Protein AF-A0A355DP58-F1 (afdb_monomer)

Foldseek 3Di:
DDDDPDDPDPPPDFAKDKDFAQDPVVLVVCCVVQVWAFDDWDQDPDPRRRIITITGHDGDDDDPPPPPPPD

Nearest PDB structures (foldseek):
  4hnw-assembly1_B  TM=4.303E-01  e=6.184E-01  Saccharomyces cerevisiae S288C
  4hnx-assembly1_B  TM=5.498E-01  e=2.250E+00  Saccharomyces cerevisiae S288C
  6rxt-assembly1_CR  TM=4.758E-01  e=1.106E+00  Thermochaetoides thermophila
  4xnh-assembly1_B  TM=4.554E-01  e=1.738E+00  Saccharomyces cerevisiae
  6zqc-assembly1_JA  TM=4.627E-01  e=2.109E+00  Saccharomyces cerevisiae S288C

Solvent-accessible surface area (backbone atoms only — not comparable to full-atom values): 4714 Å² total; per-residue (Å²): 134,88,80,77,83,77,75,82,75,89,80,79,68,78,62,60,31,79,47,71,31,71,48,74,68,55,45,56,52,46,21,70,73,70,70,49,50,75,74,48,78,45,79,68,80,40,92,74,39,30,27,34,29,34,26,58,36,85,81,81,79,83,77,82,78,85,77,74,84,82,132

Sequence (71 aa):
MNQIPGTPSAHNQPITSNHAVTEKWRCQAMEEKYGWTLIEIKPNGSKYLPYDCIFEGETYFPNYMENSDDD

pLDDT: mean 82.69, std 19.0, range [41.44, 97.81]

Radius of gyration: 18.09 Å; Cα contacts (8 Å, |Δi|>4): 87; chains: 1; bounding box: 30×40×69 Å

Mean predicted aligned error: 10.27 Å

Structure (mmCIF, N/CA/C/O backbone):
data_AF-A0A355DP58-F1
#
_entry.id   AF-A0A355DP58-F1
#
loop_
_atom_site.group_PDB
_atom_site.id
_atom_site.type_symbol
_atom_site.label_atom_id
_atom_site.label_alt_id
_atom_site.label_comp_id
_atom_site.label_asym_id
_atom_site.label_entity_id
_atom_site.label_seq_id
_atom_site.pdbx_PDB_ins_code
_atom_site.Cartn_x
_atom_site.Cartn_y
_atom_site.Cartn_z
_atom_site.occupancy
_atom_site.B_iso_or_equiv
_atom_site.auth_seq_id
_atom_site.auth_comp_id
_atom_site.auth_asym_id
_atom_site.auth_atom_id
_atom_site.pdbx_PDB_model_num
ATOM 1 N N . MET A 1 1 ? 9.063 32.870 31.707 1.00 42.44 1 MET A N 1
ATOM 2 C CA . MET A 1 1 ? 8.333 32.777 30.426 1.00 42.44 1 MET A CA 1
ATOM 3 C C . MET A 1 1 ? 8.522 31.368 29.885 1.00 42.44 1 MET A C 1
ATOM 5 O O . MET A 1 1 ? 9.664 30.946 29.743 1.00 42.44 1 MET A O 1
ATOM 9 N N . ASN A 1 2 ? 7.436 30.618 29.700 1.00 41.44 2 ASN A N 1
ATOM 10 C CA . ASN A 1 2 ? 7.483 29.198 29.347 1.00 41.44 2 ASN A CA 1
ATOM 11 C C . ASN A 1 2 ? 7.885 29.031 27.878 1.00 41.44 2 ASN A C 1
ATOM 13 O O . ASN A 1 2 ? 7.205 29.534 26.987 1.00 41.44 2 ASN A O 1
ATOM 17 N N . GLN A 1 3 ? 8.987 28.324 27.646 1.00 41.53 3 GLN A N 1
ATOM 18 C CA . GLN A 1 3 ? 9.389 27.876 26.318 1.00 41.53 3 GLN A CA 1
ATOM 19 C C . GLN A 1 3 ? 8.433 26.762 25.880 1.00 41.53 3 GLN A C 1
ATOM 21 O O . GLN A 1 3 ? 8.262 25.768 26.584 1.00 41.53 3 GLN A O 1
ATOM 26 N N . ILE A 1 4 ? 7.780 26.960 24.739 1.00 57.62 4 ILE A N 1
ATOM 27 C CA . ILE A 1 4 ? 6.968 25.947 24.063 1.00 57.62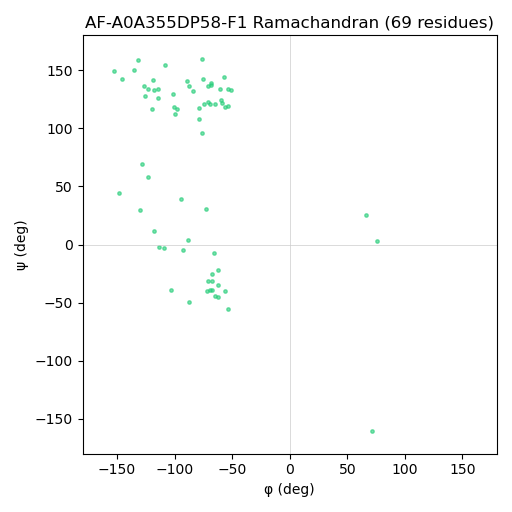 4 ILE A CA 1
ATOM 28 C C . ILE A 1 4 ? 7.951 24.888 23.535 1.00 57.62 4 ILE A C 1
ATOM 30 O O . ILE A 1 4 ? 8.854 25.263 22.782 1.00 57.62 4 ILE A O 1
ATOM 34 N N . PRO A 1 5 ? 7.853 23.600 23.917 1.00 49.94 5 PRO A N 1
ATOM 35 C CA . PRO A 1 5 ? 8.721 22.576 23.351 1.00 49.94 5 PRO A CA 1
ATOM 36 C C . PRO A 1 5 ? 8.408 22.434 21.860 1.00 49.94 5 PRO A C 1
ATOM 38 O O . PRO A 1 5 ? 7.266 22.190 21.470 1.00 49.94 5 PRO A O 1
ATOM 41 N N . GLY A 1 6 ? 9.435 22.665 21.043 1.00 47.28 6 GLY A N 1
ATOM 42 C CA . GLY A 1 6 ? 9.358 22.669 19.591 1.00 47.28 6 GLY A CA 1
ATOM 43 C C . GLY A 1 6 ? 8.744 21.388 19.041 1.00 47.28 6 GLY A C 1
ATOM 44 O O . GLY A 1 6 ? 9.101 20.276 19.427 1.00 47.28 6 GLY A O 1
ATOM 45 N N . THR A 1 7 ? 7.824 21.570 18.104 1.00 56.81 7 THR A N 1
ATOM 46 C CA . THR A 1 7 ? 7.373 20.536 17.177 1.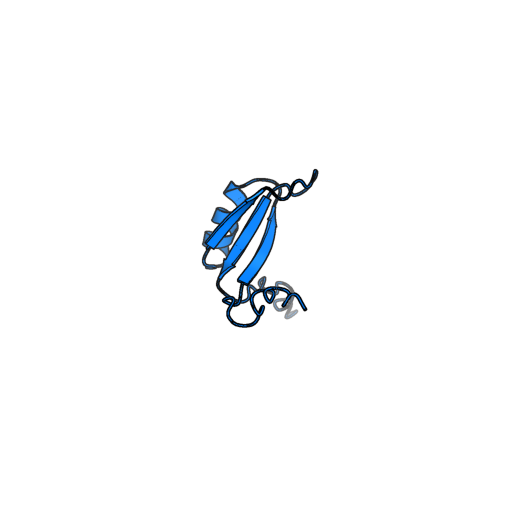00 56.81 7 THR A CA 1
ATOM 47 C C . THR A 1 7 ? 8.589 19.880 16.513 1.00 56.81 7 THR A C 1
ATOM 49 O O . THR A 1 7 ? 9.470 20.614 16.052 1.00 56.81 7 THR A O 1
ATOM 52 N N . PRO A 1 8 ? 8.675 18.540 16.434 1.00 51.97 8 PRO A N 1
ATOM 53 C CA . PRO A 1 8 ? 9.754 17.893 15.703 1.00 51.97 8 PRO A CA 1
ATOM 54 C C . PRO A 1 8 ? 9.721 18.361 14.244 1.00 51.97 8 PRO A C 1
ATOM 56 O O . PRO A 1 8 ? 8.707 18.258 13.557 1.00 51.97 8 PRO A O 1
ATOM 59 N N . SER A 1 9 ? 10.840 18.943 13.816 1.00 50.50 9 SER A N 1
ATOM 60 C CA . SER A 1 9 ? 11.083 19.447 12.468 1.00 50.50 9 SER A CA 1
ATOM 61 C C . SER A 1 9 ? 10.801 18.357 11.428 1.00 50.50 9 SER A C 1
ATOM 63 O O . SER A 1 9 ? 11.434 17.301 11.436 1.00 50.50 9 SER A O 1
ATOM 65 N N . ALA A 1 10 ? 9.850 18.612 10.530 1.00 54.03 10 ALA A N 1
ATOM 66 C CA . ALA A 1 10 ? 9.348 17.691 9.508 1.00 54.03 10 ALA A CA 1
ATOM 67 C C . ALA A 1 10 ? 10.330 17.432 8.336 1.00 54.03 10 ALA A C 1
ATOM 69 O O . ALA A 1 10 ? 9.900 17.195 7.213 1.00 54.03 10 ALA A O 1
ATOM 70 N N . HIS A 1 11 ? 11.646 17.485 8.568 1.00 53.19 11 HIS A N 1
ATOM 71 C CA . HIS A 1 11 ? 12.665 17.496 7.506 1.00 53.19 11 HIS A CA 1
ATOM 72 C C . HIS A 1 11 ? 13.641 16.309 7.508 1.00 53.19 11 HIS A C 1
ATOM 74 O O . HIS A 1 11 ? 14.617 16.333 6.769 1.00 53.19 11 HIS A O 1
ATOM 80 N N . ASN A 1 12 ? 13.380 15.254 8.284 1.00 58.25 12 ASN A N 1
ATOM 81 C CA . ASN A 1 12 ? 14.148 14.000 8.205 1.00 58.25 12 ASN A CA 1
ATOM 82 C C . ASN A 1 12 ? 13.243 12.764 8.080 1.00 58.25 12 ASN A C 1
ATOM 84 O O . ASN A 1 12 ? 13.562 11.696 8.596 1.00 58.25 12 ASN A O 1
ATOM 88 N N . GLN A 1 13 ? 12.067 12.929 7.471 1.00 65.62 13 GLN A N 1
ATOM 89 C CA . GLN A 1 13 ? 11.212 11.794 7.136 1.00 65.62 13 GLN A CA 1
ATOM 90 C C . GLN A 1 13 ? 11.687 11.213 5.797 1.00 65.62 13 GLN A C 1
ATOM 92 O O . GLN A 1 13 ? 11.919 11.994 4.870 1.00 65.62 13 GLN A O 1
ATOM 97 N N . PRO A 1 14 ? 11.859 9.883 5.681 1.00 75.62 14 PRO A N 1
ATOM 98 C CA . PRO A 1 14 ? 12.124 9.264 4.390 1.00 75.62 14 PRO A CA 1
ATOM 99 C C . PRO A 1 14 ? 10.995 9.621 3.417 1.00 75.62 14 PRO A C 1
ATOM 101 O O . PRO A 1 14 ? 9.833 9.745 3.817 1.00 75.62 14 PRO A O 1
ATOM 104 N N . ILE A 1 15 ? 11.341 9.816 2.144 1.00 90.12 15 ILE A N 1
ATOM 105 C CA . ILE A 1 15 ? 10.344 10.018 1.090 1.00 90.12 15 ILE A CA 1
ATOM 106 C C . ILE A 1 15 ? 9.467 8.768 1.077 1.00 90.12 15 ILE A C 1
ATOM 108 O O . ILE A 1 15 ? 9.983 7.654 1.006 1.00 90.12 15 ILE A O 1
ATOM 112 N N . THR A 1 16 ? 8.160 8.956 1.214 1.00 94.06 16 THR A N 1
ATOM 113 C CA . THR A 1 16 ? 7.182 7.869 1.206 1.00 94.06 16 THR A CA 1
ATOM 114 C C . THR A 1 16 ? 5.998 8.249 0.341 1.00 94.06 16 THR A C 1
ATOM 116 O O . THR A 1 16 ? 5.633 9.423 0.237 1.00 94.06 16 THR A O 1
ATOM 119 N N . SER A 1 17 ? 5.381 7.236 -0.253 1.00 95.31 17 SER A N 1
ATOM 120 C CA . SER A 1 17 ? 4.183 7.375 -1.070 1.00 95.31 17 SER A CA 1
ATOM 121 C C . SER A 1 17 ? 3.010 6.667 -0.403 1.00 95.31 17 SER A C 1
ATOM 123 O O . SER A 1 17 ? 3.153 5.541 0.070 1.00 95.31 17 SER A O 1
ATOM 125 N N . ASN A 1 18 ? 1.848 7.319 -0.341 1.00 95.25 18 ASN A N 1
ATOM 126 C CA 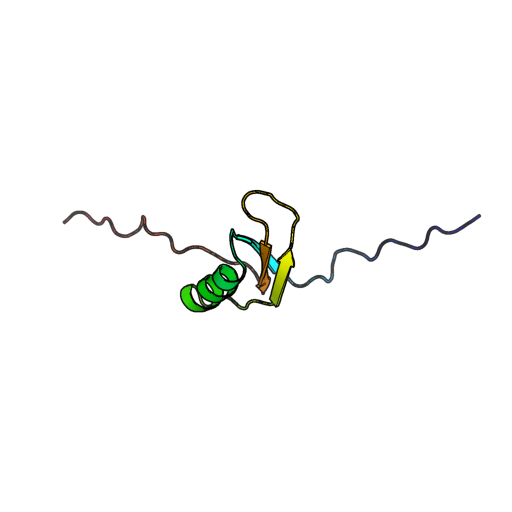. ASN A 1 18 ? 0.652 6.788 0.313 1.00 95.25 18 ASN A CA 1
ATOM 127 C C . ASN A 1 18 ? -0.461 6.537 -0.713 1.00 95.25 18 ASN A C 1
ATOM 129 O O . ASN A 1 18 ? -0.868 7.460 -1.420 1.00 95.25 18 ASN A O 1
ATOM 133 N N . HIS A 1 19 ? -0.989 5.311 -0.739 1.00 95.62 19 HIS 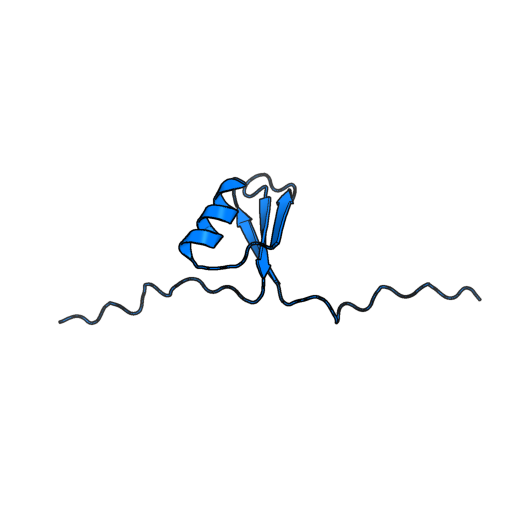A N 1
ATOM 134 C CA . HIS A 1 19 ? -2.121 4.911 -1.580 1.00 95.62 19 HIS A CA 1
ATOM 135 C C . HIS A 1 19 ? -3.240 4.291 -0.752 1.00 95.62 19 HIS A C 1
ATOM 137 O O . HIS A 1 19 ? -3.018 3.320 -0.033 1.00 95.62 19 HIS A O 1
ATOM 143 N N . ALA A 1 20 ? -4.465 4.791 -0.907 1.00 96.88 20 ALA A N 1
ATOM 144 C CA . ALA A 1 20 ? -5.623 4.256 -0.201 1.00 96.88 20 ALA A CA 1
ATOM 145 C C . ALA A 1 20 ? -6.284 3.092 -0.969 1.00 96.88 20 ALA A C 1
ATOM 147 O O . ALA A 1 20 ? -6.504 3.171 -2.179 1.00 96.88 20 ALA A O 1
ATOM 148 N N . VAL A 1 21 ? -6.651 2.020 -0.264 1.00 96.75 21 VAL A N 1
ATOM 149 C CA . VAL A 1 21 ? -7.258 0.799 -0.818 1.00 96.75 21 VAL A CA 1
ATOM 150 C C . VAL A 1 21 ? -8.494 0.351 -0.041 1.00 96.75 21 VAL A C 1
ATOM 152 O O . VAL A 1 21 ? -8.688 0.675 1.132 1.00 96.75 21 VAL A O 1
ATOM 155 N N . THR A 1 22 ? -9.334 -0.449 -0.702 1.00 97.44 22 THR A N 1
ATOM 156 C CA . THR A 1 22 ? -10.544 -1.027 -0.100 1.00 97.44 22 THR A CA 1
ATOM 157 C C . THR A 1 22 ? -10.231 -2.110 0.937 1.00 97.44 22 THR A C 1
ATOM 159 O O . THR A 1 22 ? -10.979 -2.291 1.893 1.00 97.44 22 THR A O 1
ATOM 162 N N . GLU A 1 23 ? -9.136 -2.853 0.751 1.00 96.44 23 GLU A N 1
ATOM 163 C CA . GLU A 1 23 ? -8.792 -4.056 1.517 1.00 96.44 23 GLU A CA 1
ATOM 164 C C . GLU A 1 23 ? -7.275 -4.166 1.702 1.00 96.44 23 GLU A C 1
ATOM 166 O O . GLU A 1 23 ? -6.519 -3.898 0.770 1.00 96.44 23 GLU A O 1
ATOM 171 N N . LYS A 1 24 ? -6.821 -4.631 2.874 1.00 95.31 24 LYS A N 1
ATOM 172 C CA . LYS A 1 24 ? -5.389 -4.691 3.228 1.00 95.31 24 LYS A CA 1
ATOM 173 C C . LYS A 1 24 ? -4.526 -5.480 2.239 1.00 95.31 24 LYS A C 1
ATOM 175 O O . LYS A 1 24 ? -3.415 -5.061 1.937 1.00 95.31 24 LYS A O 1
ATOM 180 N N . TRP A 1 25 ? -5.026 -6.604 1.722 1.00 96.69 25 TRP A N 1
ATOM 181 C CA . TRP A 1 25 ? -4.261 -7.468 0.810 1.00 96.69 25 TRP A CA 1
ATOM 182 C C . TRP A 1 25 ? -3.880 -6.757 -0.499 1.00 96.69 25 TRP A C 1
ATOM 184 O O . TRP A 1 25 ? -2.901 -7.121 -1.143 1.00 96.69 25 TRP A O 1
ATOM 194 N N . ARG A 1 26 ? -4.599 -5.691 -0.874 1.00 96.94 26 ARG A N 1
ATOM 195 C CA . ARG A 1 26 ? -4.298 -4.908 -2.078 1.00 96.94 26 ARG A CA 1
ATOM 196 C C . ARG A 1 26 ? -2.983 -4.144 -1.968 1.00 96.94 26 ARG A C 1
ATOM 198 O O . ARG A 1 26 ? -2.366 -3.905 -2.997 1.00 96.94 26 ARG A O 1
ATOM 205 N N . CYS A 1 27 ? -2.529 -3.811 -0.758 1.00 96.88 27 CYS A N 1
ATOM 206 C CA . CYS A 1 27 ? -1.205 -3.221 -0.564 1.00 96.88 27 CYS A CA 1
ATOM 207 C C . CYS A 1 27 ? -0.098 -4.185 -1.016 1.00 96.88 27 CYS A C 1
ATOM 209 O O . CYS A 1 27 ? 0.786 -3.782 -1.762 1.00 96.88 27 CYS A O 1
ATOM 211 N N . GLN A 1 28 ? -0.205 -5.464 -0.640 1.00 97.12 28 GLN A N 1
ATOM 212 C CA . GLN A 1 28 ? 0.737 -6.517 -1.046 1.00 97.12 28 GLN A CA 1
ATOM 213 C C . GLN A 1 28 ? 0.642 -6.799 -2.549 1.00 97.12 28 GLN A C 1
ATOM 215 O O . GLN A 1 28 ? 1.652 -6.946 -3.222 1.00 97.12 28 GLN A O 1
ATOM 220 N N . ALA A 1 29 ? -0.570 -6.788 -3.112 1.00 97.06 29 ALA A N 1
ATOM 221 C CA . ALA A 1 29 ? -0.737 -6.938 -4.556 1.00 97.06 29 ALA A CA 1
ATOM 222 C C . ALA A 1 29 ? -0.081 -5.790 -5.349 1.00 97.06 29 ALA A C 1
ATOM 224 O O . ALA A 1 29 ? 0.429 -6.022 -6.439 1.00 97.06 29 ALA A O 1
ATOM 225 N N . MET A 1 30 ? -0.094 -4.554 -4.832 1.00 95.19 30 MET A N 1
ATOM 226 C CA . MET A 1 30 ? 0.615 -3.425 -5.453 1.00 95.19 30 MET A CA 1
ATOM 227 C C . MET A 1 30 ? 2.133 -3.542 -5.302 1.00 95.19 30 MET A C 1
ATOM 229 O O . MET A 1 30 ? 2.843 -3.258 -6.263 1.00 95.19 30 MET A O 1
ATOM 233 N N . GLU A 1 31 ? 2.605 -3.990 -4.137 1.00 96.06 31 GLU A N 1
ATOM 234 C CA . GLU A 1 31 ? 4.014 -4.308 -3.880 1.00 96.06 31 GLU A CA 1
ATOM 235 C C . GLU A 1 31 ? 4.551 -5.290 -4.931 1.00 96.06 31 GLU A C 1
ATOM 237 O O . GLU A 1 31 ? 5.475 -4.968 -5.672 1.00 96.06 31 GLU A O 1
ATOM 242 N N . GLU A 1 32 ? 3.891 -6.442 -5.078 1.00 96.12 32 GLU A N 1
ATOM 243 C CA . GLU A 1 32 ? 4.278 -7.488 -6.029 1.00 96.12 32 GLU A CA 1
ATOM 244 C C . GLU A 1 32 ? 4.155 -7.018 -7.484 1.00 96.12 32 GLU A C 1
ATOM 246 O O . GLU A 1 32 ? 5.049 -7.242 -8.298 1.00 96.12 32 GLU A O 1
ATOM 251 N N . LYS A 1 33 ? 3.054 -6.336 -7.822 1.00 94.69 33 LYS A N 1
ATOM 252 C CA . LYS A 1 33 ? 2.762 -5.938 -9.204 1.00 94.69 33 LYS A CA 1
ATOM 253 C C . LYS A 1 33 ? 3.704 -4.857 -9.727 1.00 94.69 33 LYS A C 1
ATOM 255 O O . LYS A 1 33 ? 4.03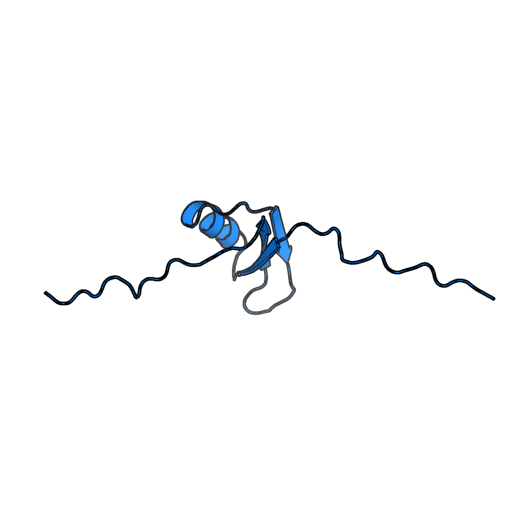9 -4.878 -10.910 1.00 94.69 33 LYS A O 1
ATOM 260 N N . TYR A 1 34 ? 4.057 -3.884 -8.892 1.00 93.88 34 TYR A N 1
ATOM 261 C CA . TYR A 1 34 ? 4.837 -2.717 -9.310 1.00 93.88 34 TYR A CA 1
ATOM 262 C C . TYR A 1 34 ? 6.273 -2.722 -8.775 1.00 93.88 34 TYR A C 1
ATOM 264 O O . TYR A 1 34 ? 7.041 -1.824 -9.115 1.00 93.88 34 TYR A O 1
ATOM 272 N N . GLY A 1 35 ? 6.646 -3.716 -7.963 1.00 94.56 35 GLY A N 1
ATOM 273 C CA . GLY A 1 35 ? 7.972 -3.803 -7.350 1.00 94.56 35 GLY A CA 1
ATOM 274 C C . GLY A 1 35 ? 8.246 -2.682 -6.347 1.00 94.56 35 GLY A C 1
ATOM 275 O O . GLY A 1 35 ? 9.397 -2.295 -6.162 1.00 94.56 35 GLY A O 1
ATOM 276 N N . TRP A 1 36 ? 7.199 -2.110 -5.750 1.00 95.50 36 TRP A N 1
ATOM 277 C CA . TRP A 1 36 ? 7.344 -1.114 -4.686 1.00 95.50 36 TRP A CA 1
ATOM 278 C C . TRP A 1 36 ? 7.717 -1.805 -3.375 1.00 95.50 36 TRP A C 1
ATOM 280 O O . TRP A 1 36 ? 7.450 -2.988 -3.224 1.00 95.50 36 TRP A O 1
ATOM 290 N N . THR A 1 37 ? 8.292 -1.079 -2.415 1.00 96.38 37 THR A N 1
ATOM 291 C CA . THR A 1 37 ? 8.587 -1.615 -1.074 1.00 96.38 37 THR A CA 1
ATOM 292 C C . THR A 1 37 ? 7.497 -1.172 -0.107 1.00 96.38 37 THR A C 1
ATOM 294 O O . THR A 1 37 ? 7.388 0.025 0.175 1.00 96.38 37 THR A O 1
ATOM 297 N N . LEU A 1 38 ? 6.673 -2.095 0.399 1.00 96.69 38 LEU A N 1
ATOM 298 C CA . LEU A 1 38 ? 5.615 -1.765 1.356 1.00 96.69 38 LEU A CA 1
ATOM 299 C C . LEU A 1 38 ? 6.202 -1.600 2.765 1.00 96.69 38 LEU A C 1
ATOM 301 O O . LEU A 1 38 ? 6.718 -2.545 3.354 1.00 96.69 38 LEU A O 1
ATOM 305 N N . ILE A 1 39 ? 6.080 -0.401 3.332 1.00 96.81 39 ILE A N 1
ATOM 306 C CA . ILE A 1 39 ? 6.563 -0.082 4.683 1.00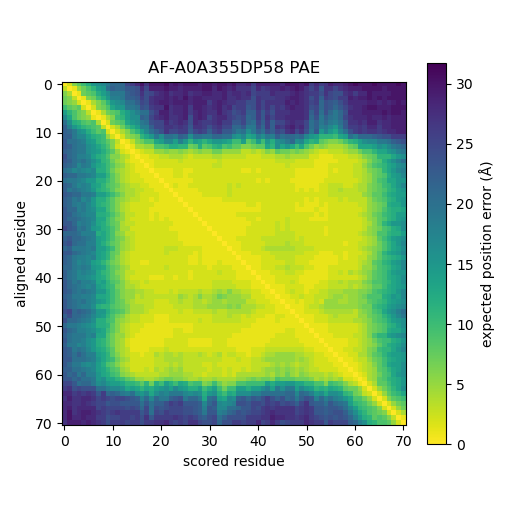 96.81 39 ILE A CA 1
ATOM 307 C C . ILE A 1 39 ? 5.490 -0.400 5.726 1.00 96.81 39 ILE A C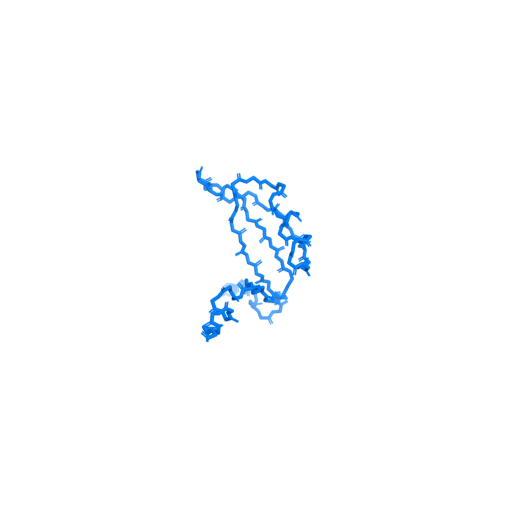 1
ATOM 309 O O . ILE A 1 39 ? 5.766 -1.035 6.742 1.00 96.81 39 ILE A O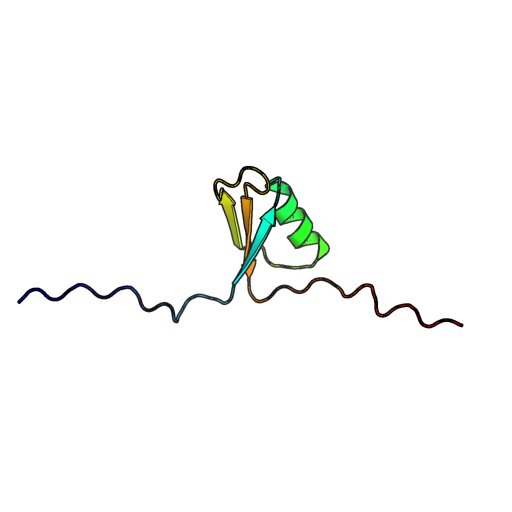 1
ATOM 313 N N . GLU A 1 40 ? 4.259 0.068 5.502 1.00 95.81 40 GLU A N 1
ATOM 314 C CA . GLU A 1 40 ? 3.194 -0.010 6.504 1.00 95.81 40 GLU A CA 1
ATOM 315 C C . GLU A 1 40 ? 1.802 -0.051 5.860 1.00 95.81 40 GLU A C 1
ATOM 317 O O . GLU A 1 40 ? 1.560 0.548 4.811 1.00 95.81 40 GLU A O 1
ATOM 322 N N . ILE A 1 41 ? 0.862 -0.728 6.528 1.00 97.25 41 ILE A N 1
ATOM 323 C CA . ILE A 1 41 ? -0.571 -0.660 6.226 1.00 97.25 41 ILE A CA 1
ATOM 324 C C . ILE A 1 41 ? -1.304 -0.129 7.457 1.00 97.25 41 ILE A C 1
ATOM 326 O O . ILE A 1 41 ? -1.363 -0.817 8.482 1.00 97.25 41 ILE A O 1
ATOM 330 N N . LYS A 1 42 ? -1.943 1.038 7.343 1.00 96.06 42 LYS A N 1
ATOM 331 C CA . LYS A 1 42 ? -2.709 1.640 8.446 1.00 96.06 42 LYS A CA 1
ATOM 332 C C . LYS A 1 42 ? -4.188 1.809 8.092 1.00 96.06 42 LYS A C 1
ATOM 334 O O . LYS A 1 42 ? -4.511 2.145 6.954 1.00 96.06 42 LYS A O 1
ATOM 339 N N . PRO A 1 43 ? -5.123 1.590 9.032 1.00 96.31 43 PRO A N 1
ATOM 340 C CA . PRO A 1 43 ? -6.505 2.006 8.835 1.00 96.31 43 PRO A CA 1
ATOM 341 C C . PRO A 1 43 ? -6.600 3.541 8.846 1.00 96.31 43 PRO A C 1
ATOM 343 O O . PRO A 1 43 ? -5.995 4.188 9.699 1.00 96.31 43 PRO A O 1
ATOM 346 N N . ASN A 1 44 ? -7.379 4.123 7.935 1.00 93.50 44 ASN A N 1
ATOM 347 C CA . ASN A 1 44 ? -7.534 5.581 7.796 1.00 93.50 44 ASN A CA 1
ATOM 348 C C . ASN A 1 44 ? -8.951 6.092 8.148 1.00 93.50 44 ASN A C 1
ATOM 350 O O . ASN A 1 44 ? -9.211 7.291 8.097 1.00 93.50 44 ASN A O 1
ATOM 354 N N . GLY A 1 45 ? -9.880 5.192 8.497 1.00 93.75 45 GLY A N 1
ATOM 355 C CA . GLY A 1 45 ? -11.260 5.535 8.871 1.00 93.75 45 GLY A CA 1
ATOM 356 C C . GLY A 1 45 ? -12.184 5.905 7.703 1.00 93.75 45 GLY A C 1
ATOM 357 O O . GLY A 1 45 ? -13.350 6.228 7.929 1.00 93.75 45 GLY A O 1
ATOM 358 N N . SER A 1 46 ? -11.708 5.839 6.458 1.00 94.94 46 SER A N 1
ATOM 359 C CA . SER A 1 46 ? -12.528 6.061 5.267 1.00 94.94 46 SER A CA 1
ATOM 360 C C . SER A 1 46 ? -13.551 4.943 5.081 1.00 94.94 46 SER A C 1
ATOM 362 O O . SER A 1 46 ? -13.245 3.761 5.213 1.00 94.94 46 SER A O 1
ATOM 364 N N . LYS A 1 47 ? -14.778 5.313 4.700 1.00 95.94 47 LYS A N 1
ATOM 365 C CA . LYS A 1 47 ? -15.841 4.352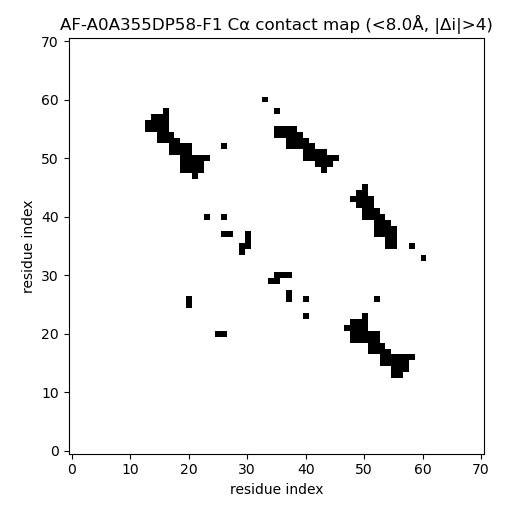 4.372 1.00 95.94 47 LYS A CA 1
ATOM 366 C C . LYS A 1 47 ? -15.545 3.556 3.095 1.00 95.94 47 LYS A C 1
ATOM 368 O O . LYS A 1 47 ? -16.002 2.426 2.970 1.00 95.94 47 LYS A O 1
ATOM 373 N N . TYR A 1 48 ? -14.841 4.163 2.140 1.00 95.44 48 TYR A N 1
ATOM 374 C CA . TYR A 1 48 ? -14.661 3.600 0.797 1.00 95.44 48 TYR A CA 1
ATOM 375 C C . TYR A 1 48 ? -13.280 2.978 0.602 1.00 95.44 48 TYR A C 1
ATOM 377 O O . TYR A 1 48 ? -13.173 1.920 -0.005 1.00 95.44 48 TYR A O 1
ATOM 385 N N . LEU A 1 49 ? -12.235 3.608 1.140 1.00 96.19 49 LEU A N 1
ATOM 386 C CA . LEU A 1 49 ? -10.852 3.140 1.044 1.00 96.19 49 LEU A CA 1
ATOM 387 C C . LEU A 1 49 ? -10.241 3.097 2.449 1.00 96.19 49 LEU A C 1
ATOM 389 O O . LEU A 1 49 ? -9.434 3.963 2.764 1.00 96.19 49 LEU A O 1
ATOM 393 N N . PRO A 1 50 ? -10.685 2.176 3.326 1.00 96.56 50 PRO A N 1
ATOM 394 C CA . PRO A 1 50 ? -10.386 2.191 4.759 1.00 96.56 50 PRO A CA 1
ATOM 395 C C . PRO A 1 50 ? -8.915 1.981 5.133 1.00 96.56 50 PRO A C 1
ATOM 397 O O . PRO A 1 50 ? -8.594 2.081 6.320 1.00 96.56 50 PRO A O 1
ATOM 400 N N . TYR A 1 51 ? -8.034 1.661 4.183 1.00 97.81 51 TYR A N 1
ATOM 401 C CA . TYR A 1 51 ? -6.628 1.365 4.447 1.00 97.81 51 TYR A CA 1
ATOM 402 C C . TYR A 1 51 ? -5.708 2.220 3.586 1.00 97.81 51 TYR A C 1
ATOM 404 O O . TYR A 1 51 ? -5.935 2.336 2.389 1.00 97.81 51 TYR A O 1
ATOM 412 N N . ASP A 1 52 ? -4.650 2.744 4.189 1.00 97.50 52 ASP A N 1
ATOM 413 C CA . ASP A 1 52 ? -3.534 3.404 3.518 1.00 97.50 52 ASP A CA 1
ATOM 414 C C . ASP A 1 52 ? -2.353 2.431 3.430 1.00 97.50 52 ASP A C 1
ATOM 416 O O . ASP A 1 52 ? -1.951 1.849 4.443 1.00 97.50 52 ASP A O 1
ATOM 420 N N . CYS A 1 53 ? -1.793 2.282 2.234 1.00 97.06 53 CYS A N 1
ATOM 421 C CA . CYS A 1 53 ? -0.554 1.571 1.949 1.00 97.06 53 CYS A CA 1
ATOM 422 C C . CYS A 1 53 ? 0.580 2.596 1.845 1.00 97.06 53 CYS A C 1
ATOM 424 O O . CYS A 1 53 ? 0.553 3.451 0.957 1.00 97.06 53 CYS A O 1
ATOM 426 N N . ILE A 1 54 ? 1.563 2.518 2.738 1.00 96.56 54 ILE A N 1
ATOM 427 C CA . ILE A 1 54 ? 2.724 3.410 2.755 1.00 96.56 54 ILE A CA 1
ATOM 428 C C . ILE A 1 54 ? 3.895 2.676 2.113 1.00 96.56 54 ILE A C 1
ATOM 430 O O . ILE A 1 54 ? 4.325 1.644 2.626 1.00 96.56 54 ILE A O 1
ATOM 434 N N . PHE A 1 55 ? 4.411 3.211 1.013 1.00 96.56 55 PHE A N 1
ATOM 435 C CA . PHE A 1 55 ? 5.551 2.669 0.282 1.00 96.56 55 PHE A CA 1
ATOM 436 C C . PHE A 1 55 ? 6.790 3.542 0.451 1.00 96.56 55 PHE A C 1
ATOM 438 O O . PHE A 1 55 ? 6.688 4.749 0.688 1.00 96.56 55 PHE A O 1
ATOM 445 N N . GLU A 1 56 ? 7.958 2.924 0.310 1.00 95.25 56 GLU A N 1
ATOM 446 C CA . GLU A 1 56 ? 9.238 3.626 0.270 1.00 95.25 56 GLU A CA 1
ATOM 447 C C . GLU A 1 56 ? 9.406 4.405 -1.039 1.00 95.25 56 GLU A C 1
ATOM 449 O O . GLU A 1 56 ? 9.132 3.890 -2.122 1.00 95.25 56 GLU A O 1
ATOM 454 N N . GLY A 1 57 ? 9.890 5.642 -0.936 1.00 93.69 57 GLY A N 1
ATOM 455 C CA . GLY A 1 57 ? 10.190 6.494 -2.080 1.00 93.69 57 GLY A CA 1
ATOM 456 C C . GLY A 1 57 ? 8.953 7.015 -2.813 1.00 93.69 57 GLY A C 1
ATOM 457 O O . GLY A 1 57 ? 7.846 7.075 -2.275 1.00 93.69 57 GLY A O 1
ATOM 458 N N . GLU A 1 58 ? 9.173 7.443 -4.055 1.00 92.94 58 GLU A N 1
ATOM 459 C CA . GLU A 1 58 ? 8.115 7.824 -4.989 1.00 92.94 58 GLU A CA 1
ATOM 460 C C . GLU A 1 58 ? 7.656 6.604 -5.796 1.00 92.94 58 GLU A C 1
ATOM 462 O O . GLU A 1 58 ? 8.459 5.776 -6.222 1.00 92.94 58 GLU A O 1
ATOM 467 N N . THR A 1 59 ? 6.352 6.502 -6.040 1.00 92.12 59 THR A N 1
ATOM 468 C CA . THR A 1 59 ? 5.737 5.387 -6.775 1.00 92.12 59 THR A CA 1
ATOM 469 C C . THR A 1 59 ? 5.062 5.904 -8.037 1.00 92.12 59 THR A C 1
ATOM 471 O O . THR A 1 59 ? 4.261 6.838 -7.952 1.00 92.12 59 THR A O 1
ATOM 474 N N . TYR A 1 60 ? 5.293 5.257 -9.178 1.00 90.50 60 TYR A N 1
ATOM 475 C CA . TYR A 1 60 ? 4.701 5.652 -10.456 1.00 90.50 60 TYR A CA 1
ATOM 476 C C . TYR A 1 60 ? 3.910 4.501 -11.065 1.00 90.50 60 TYR A C 1
ATOM 478 O O . TYR A 1 60 ? 4.384 3.366 -11.125 1.00 90.50 60 TYR A O 1
ATOM 486 N N . PHE A 1 61 ? 2.698 4.798 -11.529 1.00 88.19 61 PHE A N 1
ATOM 487 C CA . PHE A 1 61 ? 1.931 3.845 -12.320 1.00 88.19 61 PHE A CA 1
ATOM 488 C C . PHE A 1 61 ? 2.499 3.777 -13.742 1.00 88.19 61 PHE A C 1
ATOM 490 O O . PHE A 1 61 ? 2.875 4.817 -14.290 1.00 88.19 61 PHE A O 1
ATOM 497 N N . PRO A 1 62 ? 2.541 2.586 -14.361 1.00 84.31 62 PRO A N 1
ATOM 498 C CA . PRO A 1 62 ? 2.958 2.463 -15.749 1.00 84.31 62 PRO A CA 1
ATOM 499 C C . PRO A 1 62 ? 2.012 3.261 -16.655 1.00 84.31 62 PRO A C 1
ATOM 501 O O . PRO A 1 62 ? 0.788 3.177 -16.521 1.00 84.31 62 PRO A O 1
ATOM 504 N N . ASN A 1 63 ? 2.581 4.031 -17.583 1.00 82.94 63 ASN A N 1
ATOM 505 C CA . ASN A 1 63 ? 1.812 4.758 -18.583 1.00 82.94 63 ASN A CA 1
ATOM 506 C C . ASN A 1 63 ? 1.398 3.791 -19.702 1.00 82.94 63 ASN A C 1
ATOM 508 O O . ASN A 1 63 ? 2.229 3.342 -20.482 1.00 82.94 63 ASN A O 1
ATOM 512 N N . TYR A 1 64 ? 0.115 3.439 -19.761 1.00 68.94 64 TYR A N 1
ATOM 513 C CA . TYR A 1 64 ? -0.428 2.492 -20.742 1.00 68.94 64 TYR A CA 1
ATOM 514 C C . TYR A 1 64 ? -0.878 3.156 -22.057 1.00 68.94 64 TYR A C 1
ATOM 516 O O . TYR A 1 64 ? -1.426 2.471 -22.913 1.00 68.94 64 TYR A O 1
ATOM 524 N N . MET A 1 65 ? -0.674 4.470 -22.225 1.00 64.62 65 MET A N 1
ATOM 525 C CA . MET A 1 65 ? -1.029 5.201 -23.454 1.00 64.62 65 MET A CA 1
ATOM 526 C C . MET A 1 65 ? 0.118 5.313 -24.473 1.00 64.62 65 MET A C 1
ATOM 528 O O . MET A 1 65 ? -0.107 5.796 -25.576 1.00 64.62 65 MET A O 1
ATOM 532 N N . GLU A 1 66 ? 1.329 4.855 -24.149 1.00 59.16 66 GLU A N 1
ATOM 533 C CA . GLU A 1 66 ? 2.508 4.926 -25.033 1.00 59.16 66 GLU A CA 1
ATOM 534 C C . GLU A 1 66 ? 2.697 3.634 -25.854 1.00 59.16 66 GLU A C 1
ATOM 536 O O . GLU A 1 66 ? 3.795 3.106 -25.975 1.00 59.16 66 GLU A O 1
ATOM 541 N N . ASN A 1 67 ? 1.603 3.041 -26.338 1.00 56.09 67 ASN A N 1
ATOM 542 C CA . ASN A 1 67 ? 1.659 1.834 -27.173 1.00 56.09 67 ASN A CA 1
ATOM 543 C C . ASN A 1 67 ? 0.512 1.805 -28.196 1.00 56.09 67 ASN A C 1
ATOM 545 O O . ASN A 1 67 ? -0.173 0.800 -28.372 1.00 56.09 67 ASN A O 1
ATOM 549 N N . SER A 1 68 ? 0.280 2.956 -28.823 1.00 56.09 68 SER A N 1
ATOM 550 C CA . SER A 1 68 ? -0.583 3.098 -29.997 1.00 56.09 68 SER A CA 1
ATOM 551 C C . SER A 1 68 ? 0.235 3.715 -31.131 1.00 56.09 68 SER A C 1
ATOM 553 O O . SER A 1 68 ? -0.097 4.793 -31.619 1.00 56.09 68 SER A O 1
ATOM 555 N N . ASP A 1 69 ? 1.334 3.063 -31.511 1.00 58.06 69 ASP A N 1
ATOM 556 C CA . ASP A 1 69 ? 1.887 3.236 -32.852 1.00 58.06 69 ASP A CA 1
ATOM 557 C C . ASP A 1 69 ? 0.991 2.419 -33.800 1.00 58.06 69 ASP A C 1
ATOM 559 O O . ASP A 1 69 ? 1.059 1.192 -33.869 1.00 58.06 69 ASP A O 1
ATOM 563 N N . ASP A 1 70 ? 0.046 3.142 -34.396 1.00 57.12 70 ASP A N 1
ATOM 564 C CA . ASP A 1 70 ? -0.800 2.785 -35.538 1.00 57.12 70 ASP A CA 1
ATOM 565 C C . ASP A 1 70 ? 0.118 2.392 -36.725 1.00 57.12 70 ASP A C 1
ATOM 567 O O . ASP A 1 70 ? 0.952 3.205 -37.128 1.00 57.12 70 ASP A O 1
ATOM 571 N N . ASP A 1 71 ? 0.027 1.142 -37.209 1.00 53.44 71 ASP A N 1
ATOM 572 C CA . ASP A 1 71 ? 0.742 0.615 -38.400 1.00 53.44 71 ASP A CA 1
ATOM 573 C C . ASP A 1 71 ? 0.154 1.161 -39.713 1.00 53.44 71 ASP A C 1
ATOM 575 O O . ASP A 1 71 ? -1.095 1.155 -39.848 1.00 53.44 71 ASP A O 1
#

Secondary structure (DSSP, 8-state):
-PPPPPPPPTTSPPPEEEEEESSTHHHHHHHHHHT--EEEEEE---SSS-EEEEEES------TTS-----